Protein AF-A0A7K3HGR9-F1 (afdb_monomer_lite)

Foldseek 3Di:
DLVVVLVVVLCCQQPVQLVVLVVVDDDVSVVLNVLSNVLSVLQSVLSPDDDDDSSVVSVVSNVVSVVVVVVPDDD

pLDDT: mean 89.5, std 6.5, range [70.12, 96.5]

Sequence (75 aa):
MTVLVNLVVMLGMFAVVPMGLALVGGPEPARARPWWLLGAVPGAVSLWLPRGALATALAVLYALATVALAAQAPL

Secondary structure (DSSP, 8-state):
-HHHHHHHHHHIIIIIHHHHHHHH-SHHHHHHHHHHHHHHHHHHHHHHSPSSHHHHHHHHHHHHHHHHHHTTS--

Radius of gyration: 13.09 Å; chains: 1; bounding box: 31×20×37 Å

Structure (mmCIF, N/CA/C/O backbone):
data_AF-A0A7K3HGR9-F1
#
_entry.id   AF-A0A7K3HGR9-F1
#
loop_
_atom_site.group_PDB
_atom_site.id
_atom_site.type_symbol
_atom_site.label_atom_id
_atom_site.label_alt_id
_atom_site.label_comp_id
_atom_site.label_asym_id
_atom_site.label_entity_id
_atom_site.label_seq_id
_atom_site.pdbx_PDB_ins_code
_atom_site.Cartn_x
_atom_site.Cartn_y
_atom_site.Cartn_z
_atom_site.occupancy
_atom_site.B_iso_or_equiv
_atom_site.auth_seq_id
_atom_site.auth_comp_id
_atom_site.auth_asym_id
_atom_site.auth_atom_id
_atom_site.pdbx_PDB_model_num
ATOM 1 N N . MET A 1 1 ? -0.223 -2.994 -20.798 1.00 74.12 1 MET A N 1
ATOM 2 C CA . MET A 1 1 ? -0.789 -3.712 -19.633 1.00 74.12 1 MET A CA 1
ATOM 3 C C . MET A 1 1 ? -0.141 -3.280 -18.322 1.00 74.12 1 MET A C 1
ATOM 5 O O . MET A 1 1 ? -0.860 -2.817 -17.452 1.00 74.12 1 MET A O 1
ATOM 9 N N . THR A 1 2 ? 1.189 -3.324 -18.193 1.00 87.50 2 THR A N 1
ATOM 10 C CA . THR A 1 2 ? 1.913 -2.991 -16.945 1.00 87.50 2 THR A CA 1
ATOM 11 C C . THR A 1 2 ? 1.607 -1.600 -16.380 1.00 87.50 2 THR A C 1
ATOM 13 O O . THR A 1 2 ? 1.374 -1.471 -15.189 1.00 87.50 2 THR A O 1
ATOM 16 N N . VAL A 1 3 ? 1.519 -0.571 -17.230 1.00 92.75 3 VAL A N 1
ATOM 17 C CA . VAL A 1 3 ? 1.206 0.807 -16.797 1.00 92.75 3 VAL A CA 1
ATOM 18 C C . VAL A 1 3 ? -0.153 0.892 -16.097 1.00 92.75 3 VAL A C 1
ATOM 20 O O . VAL A 1 3 ? -0.251 1.470 -15.021 1.00 92.75 3 VAL A O 1
ATOM 23 N N . LEU A 1 4 ? -1.191 0.280 -16.678 1.00 94.81 4 LEU A N 1
ATOM 24 C CA . LEU A 1 4 ? -2.532 0.264 -16.089 1.00 94.81 4 LEU A CA 1
ATOM 25 C C . LEU A 1 4 ? -2.521 -0.438 -14.727 1.00 94.81 4 LEU A C 1
ATOM 27 O O . LEU A 1 4 ? -3.063 0.090 -13.765 1.00 94.81 4 LEU A O 1
ATOM 31 N N . VAL A 1 5 ? -1.862 -1.598 -14.637 1.00 94.44 5 VAL A N 1
ATOM 32 C CA . VAL A 1 5 ? -1.728 -2.343 -13.376 1.00 94.44 5 VAL A CA 1
ATOM 33 C C . VAL A 1 5 ? -1.010 -1.501 -12.324 1.00 94.44 5 VAL A C 1
ATOM 35 O O . VAL A 1 5 ? -1.499 -1.396 -11.205 1.00 94.44 5 VAL A O 1
ATOM 38 N N . ASN A 1 6 ? 0.090 -0.835 -12.684 1.00 94.38 6 ASN A N 1
ATOM 39 C CA . ASN A 1 6 ? 0.824 0.034 -11.766 1.00 94.38 6 ASN A CA 1
ATOM 40 C C . ASN A 1 6 ? -0.060 1.166 -11.228 1.00 94.38 6 ASN A C 1
ATOM 42 O O . ASN A 1 6 ? -0.050 1.427 -10.029 1.00 94.38 6 ASN A O 1
ATOM 46 N N . LEU A 1 7 ? -0.867 1.797 -12.087 1.00 95.50 7 LEU A N 1
ATOM 47 C CA . LEU A 1 7 ? -1.806 2.841 -11.669 1.00 95.50 7 LEU A CA 1
ATOM 48 C C . LEU A 1 7 ? -2.894 2.303 -10.732 1.00 95.50 7 LEU A C 1
ATOM 50 O O . LEU A 1 7 ? -3.195 2.942 -9.727 1.00 95.50 7 LEU A O 1
ATOM 54 N N . VAL A 1 8 ? -3.452 1.124 -11.020 1.00 95.88 8 VAL A N 1
ATOM 55 C CA . VAL A 1 8 ? -4.443 0.471 -10.148 1.00 95.88 8 VAL A CA 1
ATOM 56 C C . VAL A 1 8 ? -3.837 0.147 -8.780 1.00 95.88 8 VAL A C 1
ATOM 58 O O . VAL A 1 8 ? -4.455 0.414 -7.751 1.00 95.88 8 VAL A O 1
ATOM 61 N N . VAL A 1 9 ? -2.608 -0.369 -8.747 1.00 95.06 9 VAL A N 1
ATOM 62 C CA . VAL A 1 9 ? -1.898 -0.661 -7.495 1.00 95.06 9 VAL A CA 1
ATOM 63 C C . VAL A 1 9 ? -1.620 0.626 -6.714 1.00 95.06 9 VAL A C 1
ATOM 65 O O . VAL A 1 9 ? -1.893 0.680 -5.516 1.00 95.06 9 VAL A O 1
ATOM 68 N N . MET A 1 10 ? -1.158 1.690 -7.380 1.00 96.00 10 MET A N 1
ATOM 69 C CA . MET A 1 10 ? -0.956 3.001 -6.754 1.00 96.00 10 MET A CA 1
ATOM 70 C C . MET A 1 10 ? -2.260 3.571 -6.188 1.00 96.00 10 MET A C 1
ATOM 72 O O . MET A 1 10 ? -2.260 4.097 -5.079 1.00 96.00 10 MET A O 1
ATOM 76 N N . LEU A 1 11 ? -3.384 3.430 -6.895 1.00 96.19 11 LEU A N 1
ATOM 77 C CA . LEU A 1 11 ? -4.693 3.843 -6.386 1.00 96.19 11 LEU A CA 1
ATOM 78 C C . LEU A 1 11 ? -5.053 3.093 -5.094 1.00 96.19 11 LEU A C 1
ATOM 80 O O . LEU A 1 11 ? -5.505 3.707 -4.126 1.00 96.19 11 LEU A O 1
ATOM 84 N N . GLY A 1 12 ? -4.796 1.784 -5.049 1.00 93.50 12 GLY A N 1
ATOM 85 C CA . GLY A 1 12 ? -4.954 0.979 -3.838 1.00 93.50 12 GLY A CA 1
ATOM 86 C C . GLY A 1 12 ? -4.109 1.508 -2.674 1.00 93.50 12 GLY A C 1
ATOM 87 O O . GLY A 1 12 ? -4.625 1.753 -1.583 1.00 93.50 12 GLY A O 1
ATOM 88 N N . MET A 1 13 ? -2.824 1.754 -2.935 1.00 94.88 13 MET A N 1
ATOM 89 C CA . MET A 1 13 ? -1.862 2.229 -1.940 1.00 94.88 13 MET A CA 1
ATOM 90 C C . MET A 1 13 ? -2.192 3.635 -1.413 1.00 94.88 13 MET A C 1
ATOM 92 O O . MET A 1 13 ? -2.136 3.859 -0.207 1.00 94.88 13 MET A O 1
ATOM 96 N N . PHE A 1 14 ? -2.541 4.588 -2.280 1.00 93.38 14 PHE A N 1
ATOM 97 C CA . PHE A 1 14 ? -2.674 6.002 -1.901 1.00 93.38 14 PHE A CA 1
ATOM 98 C C . PHE A 1 14 ? -4.100 6.453 -1.577 1.00 93.38 14 PHE A C 1
ATOM 100 O O . PHE A 1 14 ? -4.260 7.446 -0.869 1.00 93.38 14 PHE A O 1
ATOM 107 N N . ALA A 1 15 ? -5.130 5.761 -2.070 1.00 92.38 15 ALA A N 1
ATOM 108 C CA . ALA A 1 15 ? -6.522 6.148 -1.844 1.00 92.38 15 ALA A CA 1
ATOM 109 C C . ALA A 1 15 ? -7.281 5.112 -1.013 1.00 92.38 15 ALA A C 1
ATOM 111 O O . ALA A 1 15 ? -7.835 5.460 0.028 1.00 92.38 15 ALA A O 1
ATOM 112 N N . VAL A 1 16 ? -7.276 3.844 -1.436 1.00 93.56 16 VAL A N 1
ATOM 113 C CA . VAL A 1 16 ? -8.124 2.808 -0.821 1.00 93.56 16 VAL A CA 1
ATOM 114 C C . VAL A 1 16 ? -7.696 2.513 0.615 1.00 93.56 16 VAL A C 1
ATOM 116 O O . VAL A 1 16 ? -8.534 2.554 1.512 1.00 93.56 16 VAL A O 1
ATOM 119 N N . VAL A 1 17 ? -6.403 2.279 0.866 1.00 90.88 17 VAL A N 1
ATOM 120 C CA . VAL A 1 17 ? -5.923 1.967 2.224 1.00 90.88 17 VAL A CA 1
ATOM 121 C C . VAL A 1 17 ? -6.095 3.151 3.191 1.00 90.88 17 VAL A C 1
ATOM 123 O O . VAL A 1 17 ? -6.688 2.951 4.251 1.00 90.88 17 VAL A O 1
ATOM 126 N N . PRO A 1 18 ? -5.688 4.397 2.862 1.00 89.62 18 PRO A N 1
ATOM 127 C CA . PRO A 1 18 ? -5.942 5.548 3.731 1.00 89.62 18 PRO A CA 1
ATOM 128 C C . PRO A 1 18 ? -7.424 5.809 3.997 1.00 89.62 18 PRO A C 1
ATOM 130 O O . PRO A 1 18 ? -7.774 6.218 5.102 1.00 89.62 18 PRO A O 1
ATOM 133 N N . MET A 1 19 ? -8.286 5.580 3.003 1.00 90.50 19 MET A N 1
ATOM 134 C CA . MET A 1 19 ? -9.732 5.688 3.173 1.00 90.50 19 MET A CA 1
ATOM 135 C C . MET A 1 19 ? -10.251 4.601 4.116 1.00 90.50 19 MET A C 1
ATOM 137 O O . MET A 1 19 ? -11.001 4.920 5.029 1.00 90.50 19 MET A O 1
ATOM 141 N N . GLY A 1 20 ? -9.786 3.357 3.978 1.00 88.44 20 GLY A N 1
ATOM 142 C CA . GLY A 1 20 ? -10.093 2.271 4.912 1.00 88.44 20 GLY A CA 1
ATOM 143 C C . GLY A 1 20 ? -9.702 2.609 6.353 1.00 88.44 20 GLY A C 1
ATOM 144 O O . GLY A 1 20 ? -10.532 2.504 7.250 1.00 88.44 20 GLY A O 1
ATOM 145 N N . LEU A 1 21 ? -8.483 3.113 6.574 1.00 87.94 21 LEU A N 1
ATOM 146 C CA . LEU A 1 21 ? -8.033 3.564 7.900 1.00 87.94 21 LEU A CA 1
ATOM 147 C C . LEU A 1 21 ? -8.898 4.705 8.452 1.00 87.94 21 LEU A C 1
ATOM 149 O O . LEU A 1 21 ? -9.215 4.723 9.639 1.00 87.94 21 LEU A O 1
ATOM 153 N N . ALA A 1 22 ? -9.302 5.649 7.597 1.00 86.62 22 ALA A N 1
ATOM 154 C CA . ALA A 1 22 ? -10.188 6.738 7.995 1.00 86.62 22 ALA A CA 1
ATOM 155 C C . ALA A 1 22 ? -11.592 6.243 8.384 1.00 86.62 22 ALA A C 1
ATOM 157 O O . ALA A 1 22 ? -12.191 6.807 9.296 1.00 86.62 22 ALA A O 1
ATOM 158 N N . LEU A 1 23 ? -12.096 5.192 7.726 1.00 88.56 23 LEU A N 1
ATOM 159 C CA . LEU A 1 23 ? -13.397 4.585 8.024 1.00 88.56 23 LEU A CA 1
ATOM 160 C C . LEU A 1 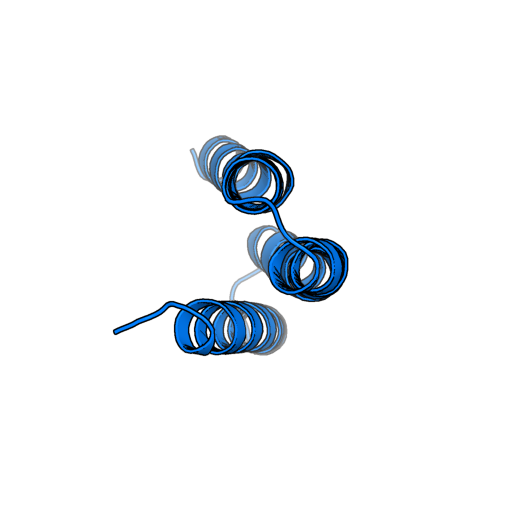23 ? -13.403 3.796 9.338 1.00 88.56 23 LEU A C 1
ATOM 162 O O . LEU A 1 23 ? -14.420 3.801 10.024 1.00 88.56 23 LEU A O 1
ATOM 166 N N . VAL A 1 24 ? -12.290 3.145 9.704 1.00 85.25 24 VAL A N 1
ATOM 167 C CA . VAL A 1 24 ? -12.166 2.434 10.994 1.00 85.25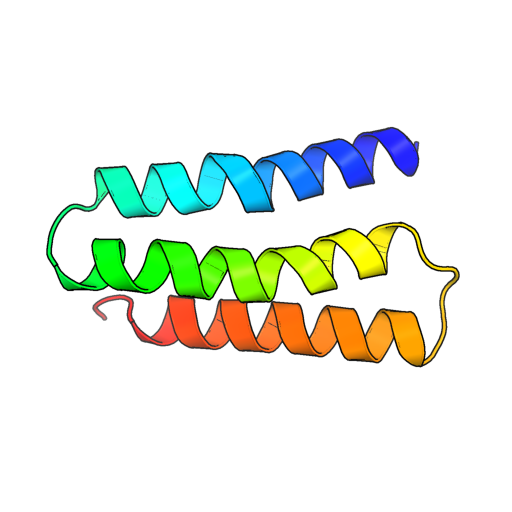 24 VAL A CA 1
ATOM 168 C C . VAL A 1 24 ? -12.319 3.402 12.175 1.00 85.25 24 VAL A C 1
ATOM 170 O O . VAL A 1 24 ? -12.965 3.066 13.163 1.00 85.25 24 VAL A O 1
ATOM 173 N N . GLY A 1 25 ? -11.783 4.623 12.053 1.00 74.44 25 GLY A N 1
ATOM 174 C CA . GLY A 1 25 ? -11.896 5.665 13.077 1.00 74.44 25 GLY A CA 1
ATOM 175 C C . GLY A 1 25 ? -11.054 5.405 14.338 1.00 74.44 25 GLY A C 1
ATOM 176 O O . GLY A 1 25 ? -10.618 4.293 14.614 1.00 74.44 25 GLY A O 1
ATOM 177 N N . GLY A 1 26 ? -10.788 6.461 15.114 1.00 76.88 26 GLY A N 1
ATOM 178 C CA . GLY A 1 26 ? -9.989 6.393 16.348 1.00 76.88 26 GLY A CA 1
ATOM 179 C C . GLY A 1 26 ? -8.544 6.914 16.218 1.00 76.88 26 GLY A C 1
ATOM 180 O O . GLY A 1 26 ? -8.054 7.160 15.113 1.00 76.88 26 GLY A O 1
ATOM 181 N N . PRO A 1 27 ? -7.852 7.135 17.352 1.00 73.81 27 PRO A N 1
ATOM 182 C CA . PRO A 1 27 ? -6.544 7.801 17.383 1.00 73.81 27 PRO A CA 1
ATOM 183 C C . PRO A 1 27 ? -5.404 6.970 16.771 1.00 73.81 27 PRO A C 1
ATOM 185 O O . PRO A 1 27 ? -4.490 7.538 16.173 1.00 73.81 27 PRO A O 1
ATOM 188 N N . GLU A 1 28 ? -5.470 5.642 16.877 1.00 75.88 28 GLU A N 1
ATOM 189 C CA . GLU A 1 28 ? -4.463 4.716 16.338 1.00 75.88 28 GLU A CA 1
ATOM 190 C C . GLU A 1 28 ? -4.448 4.682 14.795 1.00 75.88 28 GLU A C 1
ATOM 192 O O . GLU A 1 28 ? -3.411 5.000 14.206 1.00 75.88 28 GLU A O 1
ATOM 197 N N . PRO A 1 29 ? -5.572 4.435 14.087 1.00 75.88 29 PRO A N 1
ATOM 198 C CA . PRO A 1 29 ? -5.580 4.466 12.621 1.00 75.88 29 PRO A CA 1
ATOM 199 C C . PRO A 1 29 ? -5.322 5.868 12.042 1.00 75.88 29 PRO A C 1
ATOM 201 O O . PRO A 1 29 ? -4.746 5.991 10.956 1.00 75.88 29 PRO A O 1
ATOM 204 N N . ALA A 1 30 ? -5.657 6.937 12.778 1.00 75.75 30 ALA A N 1
ATOM 205 C CA . ALA A 1 30 ? -5.299 8.304 12.398 1.00 75.75 30 ALA A CA 1
ATOM 206 C C . ALA A 1 30 ? -3.775 8.530 12.387 1.00 75.75 30 ALA A C 1
ATOM 208 O O . ALA A 1 30 ? -3.264 9.217 11.500 1.00 75.75 30 ALA A O 1
ATOM 209 N N . ARG A 1 31 ? -3.039 7.917 13.326 1.00 80.00 31 ARG A N 1
ATOM 210 C CA . ARG A 1 31 ? -1.568 7.907 13.331 1.00 80.00 31 ARG A CA 1
ATOM 211 C C . ARG A 1 31 ? -0.993 6.943 12.299 1.00 80.00 31 ARG A C 1
ATOM 213 O O . ARG A 1 31 ? 0.025 7.267 11.698 1.00 80.00 31 ARG A O 1
ATOM 220 N N . ALA A 1 32 ? -1.640 5.808 12.040 1.00 83.88 32 ALA A N 1
ATOM 221 C CA . ALA A 1 32 ? -1.177 4.829 11.055 1.00 83.88 32 ALA A CA 1
ATOM 222 C C . ALA A 1 32 ? -1.223 5.358 9.610 1.00 83.88 32 ALA A C 1
ATOM 224 O O . ALA A 1 32 ? -0.391 4.982 8.789 1.00 83.88 32 ALA A O 1
ATOM 225 N N . ARG A 1 33 ? -2.150 6.270 9.285 1.00 84.06 33 ARG A N 1
ATOM 226 C CA . ARG A 1 33 ? -2.310 6.841 7.934 1.00 84.06 33 ARG A CA 1
ATOM 227 C C . ARG A 1 33 ? -1.047 7.523 7.369 1.00 84.06 33 ARG A C 1
ATOM 229 O O . ARG A 1 33 ? -0.660 7.170 6.254 1.00 84.06 33 ARG A O 1
ATOM 236 N N . PRO A 1 34 ? -0.391 8.484 8.050 1.00 85.50 34 PRO A N 1
ATOM 237 C CA . PRO A 1 34 ?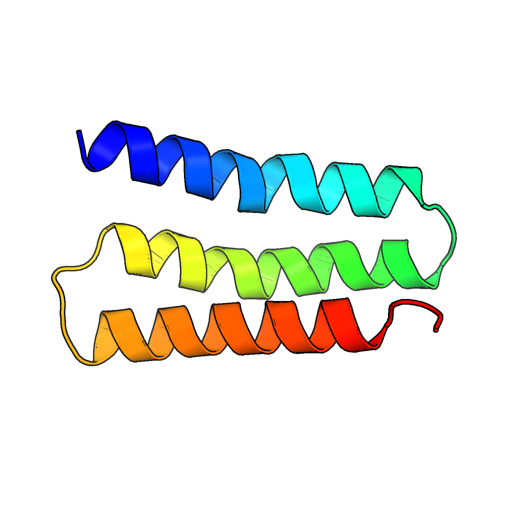 0.858 9.066 7.551 1.00 85.50 34 PRO A CA 1
ATOM 238 C C . PRO A 1 34 ? 2.001 8.041 7.479 1.00 85.50 34 PRO A C 1
ATOM 240 O O . PRO A 1 34 ? 2.763 8.063 6.514 1.00 85.50 34 PRO A O 1
ATOM 243 N N . TRP A 1 35 ? 2.084 7.100 8.428 1.00 87.00 35 TRP A N 1
ATOM 244 C CA . TRP A 1 35 ? 3.071 6.011 8.391 1.00 87.00 35 TRP A CA 1
ATOM 245 C C . TRP A 1 35 ? 2.882 5.086 7.188 1.00 87.00 35 TRP A C 1
ATOM 247 O O . TRP A 1 35 ? 3.851 4.715 6.529 1.00 87.00 35 TRP A O 1
ATOM 257 N N . TRP A 1 36 ? 1.633 4.765 6.853 1.00 89.38 36 TRP A N 1
ATOM 258 C CA . TRP A 1 36 ? 1.305 3.994 5.664 1.00 89.38 36 TRP A CA 1
ATOM 259 C C . TRP A 1 36 ? 1.750 4.709 4.387 1.00 89.38 36 TRP A C 1
ATOM 261 O O . TRP A 1 36 ? 2.374 4.092 3.528 1.00 89.38 36 TRP A O 1
ATOM 271 N N . LEU A 1 37 ? 1.492 6.017 4.272 1.00 89.12 37 LEU A N 1
ATOM 272 C CA . LEU A 1 37 ? 1.913 6.791 3.101 1.00 89.12 37 LEU A CA 1
ATOM 273 C C . LEU A 1 37 ? 3.438 6.785 2.925 1.00 89.12 37 LEU A C 1
ATOM 275 O O . LEU A 1 37 ? 3.909 6.659 1.796 1.00 89.12 37 LEU A O 1
ATOM 279 N N . LEU A 1 38 ? 4.207 6.834 4.018 1.00 91.19 38 LEU A N 1
ATOM 280 C CA . LEU A 1 38 ? 5.668 6.703 3.962 1.00 91.19 38 LEU A CA 1
ATOM 281 C C . LEU A 1 38 ? 6.118 5.348 3.397 1.00 91.19 38 LEU A C 1
ATOM 283 O O . LEU A 1 38 ? 7.104 5.307 2.668 1.00 91.19 38 LEU A O 1
ATOM 287 N N . GLY A 1 39 ? 5.399 4.258 3.684 1.00 89.62 39 GLY A N 1
ATOM 288 C CA . GLY A 1 39 ? 5.657 2.934 3.104 1.00 89.62 39 GLY A CA 1
ATOM 289 C C . GLY A 1 39 ? 5.127 2.766 1.674 1.00 89.62 39 GLY A C 1
ATOM 290 O O . GLY A 1 39 ? 5.751 2.099 0.850 1.00 89.62 39 GLY A O 1
ATOM 291 N N . ALA A 1 40 ? 4.006 3.406 1.343 1.00 91.19 40 ALA A N 1
ATOM 292 C CA . ALA A 1 40 ? 3.385 3.366 0.020 1.00 91.19 40 ALA A CA 1
ATOM 293 C C . ALA A 1 40 ? 4.246 4.037 -1.062 1.00 91.19 40 ALA A C 1
ATOM 295 O O . ALA A 1 40 ? 4.295 3.553 -2.191 1.00 91.19 40 ALA A O 1
ATOM 296 N N . VAL A 1 41 ? 4.958 5.119 -0.726 1.00 93.50 41 VAL A N 1
ATOM 297 C CA . VAL A 1 41 ? 5.856 5.831 -1.653 1.00 93.50 41 VAL A CA 1
ATOM 298 C C . VAL A 1 41 ? 6.946 4.921 -2.244 1.00 93.50 41 VAL A C 1
ATOM 300 O O . VAL A 1 41 ? 7.002 4.815 -3.471 1.00 93.50 41 VAL A O 1
ATOM 303 N N . PRO A 1 42 ? 7.792 4.227 -1.456 1.00 92.00 42 PRO A N 1
ATOM 304 C CA . PRO A 1 42 ? 8.794 3.321 -2.010 1.00 92.00 42 PRO A CA 1
ATOM 305 C C . PRO A 1 42 ? 8.155 2.156 -2.778 1.00 92.00 42 PRO A C 1
ATOM 307 O O . PRO A 1 42 ? 8.650 1.799 -3.846 1.00 92.00 42 PRO A O 1
ATOM 310 N N . GLY A 1 43 ? 7.014 1.629 -2.316 1.00 91.75 43 GLY A N 1
ATOM 311 C CA . GLY A 1 43 ? 6.245 0.619 -3.050 1.00 91.75 43 GLY A CA 1
ATOM 312 C C . GLY A 1 43 ? 5.841 1.100 -4.442 1.00 91.75 43 GLY A C 1
ATOM 313 O O . GLY A 1 43 ? 6.110 0.419 -5.428 1.00 91.75 43 GLY A O 1
ATOM 314 N N . ALA A 1 44 ? 5.298 2.312 -4.549 1.00 94.31 44 ALA A N 1
ATOM 315 C CA . ALA A 1 44 ? 4.929 2.912 -5.824 1.00 94.31 44 ALA A CA 1
ATOM 316 C C . ALA A 1 44 ? 6.141 3.130 -6.734 1.00 94.31 44 ALA A C 1
ATOM 318 O O . ALA A 1 44 ? 6.086 2.774 -7.907 1.00 94.31 44 ALA A O 1
ATOM 319 N N . VAL A 1 45 ? 7.250 3.650 -6.199 1.00 93.62 45 VAL A N 1
ATOM 320 C CA . VAL A 1 45 ? 8.494 3.847 -6.963 1.00 93.62 45 VAL A CA 1
ATOM 321 C C . VAL A 1 45 ? 9.019 2.511 -7.502 1.00 93.62 45 VAL A C 1
ATOM 323 O O . VAL A 1 45 ? 9.422 2.442 -8.663 1.00 93.62 45 VAL A O 1
ATOM 326 N N . SER A 1 46 ? 8.940 1.432 -6.713 1.00 94.62 46 SER A N 1
ATOM 327 C CA . SER A 1 46 ? 9.386 0.092 -7.125 1.00 94.62 46 SER A CA 1
ATOM 328 C C . SER A 1 46 ? 8.679 -0.434 -8.382 1.00 94.62 46 SER A C 1
ATOM 330 O O . SER A 1 46 ? 9.304 -1.136 -9.176 1.00 94.62 46 SER A O 1
ATOM 332 N N . LEU A 1 47 ? 7.414 -0.052 -8.609 1.00 92.31 47 LEU A N 1
ATOM 333 C CA . LEU A 1 47 ? 6.603 -0.509 -9.747 1.00 92.31 47 LEU A CA 1
ATOM 334 C C . LEU A 1 47 ? 7.085 0.035 -11.096 1.00 92.31 47 LEU A C 1
ATOM 336 O O . LEU A 1 47 ? 6.806 -0.560 -12.139 1.00 92.31 47 LEU A O 1
ATOM 340 N N . TRP A 1 48 ? 7.774 1.176 -11.084 1.00 92.44 48 TRP A N 1
ATOM 341 C CA . TRP A 1 48 ? 8.251 1.855 -12.292 1.00 92.44 48 TRP A CA 1
ATOM 342 C C . TRP A 1 48 ? 9.723 1.576 -12.595 1.00 92.44 48 TRP A C 1
ATOM 344 O O . TRP A 1 48 ? 10.201 1.912 -13.677 1.00 92.44 48 TRP A O 1
ATOM 354 N N . LEU A 1 49 ? 10.441 0.952 -11.661 1.00 91.62 49 LEU A N 1
ATOM 355 C CA . LEU A 1 49 ? 11.832 0.564 -11.847 1.00 91.62 49 LEU A CA 1
ATOM 356 C C . LEU A 1 49 ? 11.947 -0.727 -12.675 1.00 91.62 49 LEU A C 1
ATOM 358 O O . LEU A 1 49 ? 11.099 -1.620 -12.572 1.00 91.62 49 LEU A O 1
ATOM 362 N N . PRO A 1 50 ? 13.028 -0.885 -13.459 1.00 91.19 50 PRO A N 1
ATOM 363 C CA . PRO A 1 50 ? 13.376 -2.185 -14.012 1.00 91.19 50 PRO A CA 1
ATOM 364 C C . PRO A 1 50 ? 13.636 -3.188 -12.881 1.00 91.19 50 PRO A C 1
ATOM 366 O O . PRO A 1 50 ? 14.108 -2.833 -11.797 1.00 91.19 50 PRO A O 1
ATOM 369 N N . ARG A 1 51 ? 13.342 -4.467 -13.142 1.00 89.81 51 ARG A N 1
ATOM 370 C CA . ARG A 1 51 ? 13.552 -5.539 -12.161 1.00 89.81 51 ARG A CA 1
ATOM 371 C C . ARG A 1 51 ? 15.029 -5.610 -11.774 1.00 89.81 51 ARG A C 1
ATOM 373 O O . ARG A 1 51 ? 15.888 -5.775 -12.635 1.00 89.81 51 ARG A O 1
ATOM 380 N N . GLY A 1 52 ? 15.310 -5.509 -10.480 1.00 93.88 52 GLY A N 1
ATOM 381 C CA . GLY A 1 52 ? 16.666 -5.502 -9.943 1.00 93.88 52 GLY A CA 1
ATOM 382 C C . GLY A 1 52 ? 16.679 -5.249 -8.439 1.00 93.88 52 GLY A C 1
ATOM 383 O O . GLY A 1 52 ? 15.631 -5.045 -7.827 1.00 93.88 52 GLY A O 1
ATOM 384 N N . ALA A 1 53 ? 17.874 -5.239 -7.846 1.00 95.00 53 ALA A N 1
ATOM 385 C CA . ALA A 1 53 ? 18.051 -5.139 -6.395 1.00 95.00 53 ALA A CA 1
ATOM 386 C C . ALA A 1 53 ? 17.380 -3.897 -5.780 1.00 95.00 53 ALA A C 1
ATOM 388 O O . ALA A 1 53 ? 16.787 -3.990 -4.710 1.00 95.00 53 ALA A O 1
ATOM 389 N N . LEU A 1 54 ? 17.415 -2.756 -6.478 1.00 94.50 54 LEU A N 1
ATOM 390 C CA . LEU A 1 54 ? 16.804 -1.507 -6.013 1.00 94.50 54 LEU A CA 1
ATOM 391 C C . LEU A 1 54 ? 15.272 -1.621 -5.946 1.00 94.50 54 LEU A C 1
ATOM 393 O O . LEU A 1 54 ? 14.677 -1.301 -4.918 1.00 94.50 54 LEU A O 1
ATOM 397 N N . ALA A 1 55 ? 14.639 -2.142 -7.003 1.00 93.69 55 ALA A N 1
ATOM 398 C CA . ALA A 1 55 ? 13.197 -2.382 -7.017 1.00 93.69 55 ALA A CA 1
ATOM 399 C C . ALA A 1 55 ? 12.787 -3.352 -5.897 1.00 93.69 55 ALA A C 1
ATOM 401 O O . ALA A 1 55 ? 11.822 -3.093 -5.182 1.00 93.69 55 ALA A O 1
ATOM 402 N N . THR A 1 56 ? 13.565 -4.419 -5.682 1.00 95.25 56 THR A N 1
ATOM 403 C CA . THR A 1 56 ? 13.324 -5.379 -4.598 1.00 95.25 56 THR A CA 1
ATOM 404 C C . THR A 1 56 ? 13.448 -4.732 -3.223 1.00 95.25 56 THR A C 1
ATOM 406 O O . THR A 1 56 ? 12.577 -4.934 -2.386 1.00 95.25 56 THR A O 1
ATOM 409 N N . ALA A 1 57 ? 14.484 -3.926 -2.977 1.00 96.50 57 ALA A N 1
ATOM 410 C CA . ALA A 1 57 ? 14.671 -3.258 -1.691 1.00 96.50 57 ALA A CA 1
ATOM 411 C C . ALA A 1 57 ? 13.496 -2.322 -1.358 1.00 96.50 57 ALA A C 1
ATOM 413 O O . ALA A 1 57 ? 12.960 -2.371 -0.252 1.00 96.50 57 ALA A O 1
ATOM 414 N N . LEU A 1 58 ? 13.038 -1.526 -2.329 1.00 94.56 58 LEU A N 1
ATOM 415 C CA . LEU A 1 58 ? 11.870 -0.658 -2.157 1.00 94.56 58 LEU A CA 1
ATOM 416 C C . LEU A 1 58 ? 10.573 -1.454 -1.942 1.00 94.56 58 LEU A C 1
ATOM 418 O O . LEU A 1 58 ? 9.757 -1.085 -1.096 1.00 94.56 58 LEU A O 1
ATOM 422 N N . ALA A 1 59 ? 10.398 -2.566 -2.658 1.00 93.38 59 ALA A N 1
ATOM 423 C CA . ALA A 1 59 ? 9.259 -3.458 -2.467 1.00 93.38 59 ALA A CA 1
ATOM 424 C C . ALA A 1 59 ? 9.275 -4.126 -1.080 1.00 93.38 59 ALA A C 1
ATOM 426 O O . ALA A 1 59 ? 8.223 -4.277 -0.464 1.00 93.38 59 ALA A O 1
ATOM 427 N N . VAL A 1 60 ? 10.453 -4.473 -0.550 1.00 96.06 60 VAL A N 1
ATOM 428 C CA . VAL A 1 60 ? 10.609 -4.996 0.816 1.00 96.06 60 VAL A CA 1
ATOM 429 C C . VAL A 1 60 ? 10.225 -3.940 1.850 1.00 96.06 60 VAL A C 1
ATOM 431 O O . VAL A 1 60 ? 9.498 -4.263 2.784 1.00 96.06 60 VAL A O 1
ATOM 434 N N . LEU A 1 61 ? 10.629 -2.676 1.675 1.00 94.25 61 LEU A N 1
ATOM 435 C CA . LEU A 1 61 ? 10.195 -1.589 2.566 1.00 94.25 61 LEU A CA 1
ATOM 436 C C . LEU A 1 61 ? 8.667 -1.447 2.587 1.00 94.25 61 LEU A C 1
ATOM 438 O O . LEU A 1 61 ? 8.070 -1.333 3.657 1.00 94.25 61 LEU A O 1
ATOM 442 N N . TYR A 1 62 ? 8.028 -1.520 1.418 1.00 93.44 62 TYR A N 1
ATOM 443 C CA . TYR 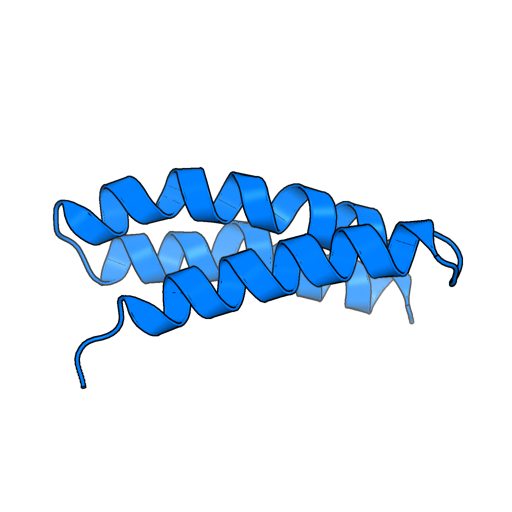A 1 62 ? 6.569 -1.531 1.316 1.00 93.44 62 TYR A CA 1
ATOM 444 C C . TYR A 1 62 ? 5.940 -2.755 2.003 1.00 93.44 62 TYR A C 1
ATOM 446 O O . TYR A 1 62 ? 4.953 -2.626 2.733 1.00 93.44 62 TYR A O 1
ATOM 454 N N . ALA A 1 63 ? 6.521 -3.944 1.822 1.00 93.56 63 ALA A N 1
ATOM 455 C CA . ALA A 1 63 ? 6.049 -5.165 2.467 1.00 93.56 63 ALA A CA 1
ATOM 456 C C . ALA A 1 63 ? 6.140 -5.068 3.998 1.00 93.56 63 ALA A C 1
ATOM 458 O O . ALA A 1 63 ? 5.184 -5.411 4.688 1.00 93.56 63 ALA A O 1
ATOM 459 N N . LEU A 1 64 ? 7.240 -4.531 4.534 1.00 95.38 64 LEU A N 1
ATOM 460 C CA . LEU A 1 64 ? 7.409 -4.306 5.971 1.00 95.38 64 LEU A CA 1
ATOM 461 C C . LEU A 1 64 ? 6.380 -3.313 6.521 1.00 95.38 64 LEU A C 1
ATOM 463 O O . LEU A 1 64 ? 5.784 -3.580 7.562 1.00 95.38 64 LEU A O 1
ATOM 467 N N . ALA A 1 65 ? 6.113 -2.214 5.808 1.00 92.44 65 ALA A N 1
ATOM 468 C CA . ALA A 1 65 ? 5.056 -1.275 6.186 1.00 92.44 65 ALA A CA 1
ATOM 469 C C . ALA A 1 65 ? 3.671 -1.948 6.208 1.00 92.44 65 ALA A C 1
ATOM 471 O O . ALA A 1 65 ? 2.869 -1.698 7.106 1.00 92.44 65 ALA A O 1
ATOM 472 N N . THR A 1 66 ? 3.414 -2.850 5.258 1.00 92.12 66 THR A N 1
ATOM 473 C CA . THR A 1 66 ? 2.172 -3.634 5.191 1.00 92.12 66 THR A CA 1
ATOM 474 C C . THR A 1 66 ? 2.047 -4.60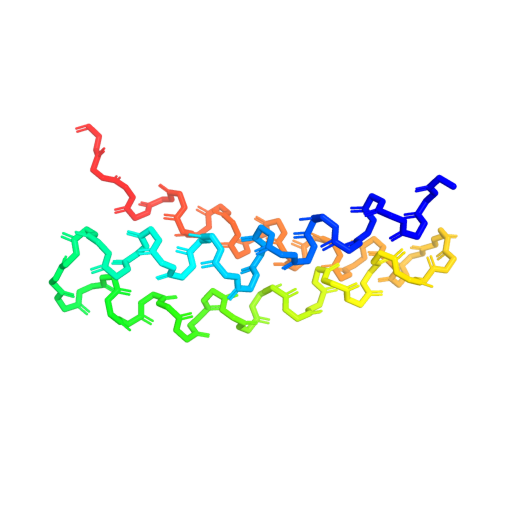6 6.362 1.00 92.12 66 THR A C 1
ATOM 476 O O . THR A 1 66 ? 0.993 -4.668 6.988 1.00 92.12 66 THR A O 1
ATOM 479 N N . VAL A 1 67 ? 3.122 -5.318 6.712 1.00 94.12 67 VAL A N 1
ATOM 480 C CA . VAL A 1 67 ? 3.148 -6.221 7.873 1.00 94.12 67 VAL A CA 1
ATOM 481 C C . VAL A 1 67 ? 2.958 -5.446 9.176 1.00 94.12 67 VAL A C 1
ATOM 483 O O . VAL A 1 67 ? 2.172 -5.865 10.021 1.00 94.12 67 VAL A O 1
ATOM 486 N N . ALA A 1 68 ? 3.617 -4.296 9.332 1.00 90.94 68 ALA A N 1
ATOM 487 C CA . ALA A 1 68 ? 3.465 -3.448 10.512 1.00 90.94 68 ALA A CA 1
ATOM 488 C C . ALA A 1 68 ? 2.030 -2.921 10.674 1.00 90.94 68 ALA A C 1
ATOM 490 O O . ALA A 1 68 ? 1.544 -2.783 11.795 1.00 90.94 68 ALA A O 1
ATOM 491 N N . LEU A 1 69 ? 1.344 -2.634 9.565 1.00 87.94 69 LEU A N 1
ATOM 492 C CA . LEU A 1 69 ? -0.063 -2.243 9.577 1.00 87.94 69 LEU A CA 1
ATOM 493 C C . LEU A 1 69 ? -0.978 -3.429 9.908 1.00 87.94 69 LEU A C 1
ATOM 495 O O . LEU A 1 69 ? -1.879 -3.291 10.727 1.00 87.94 69 LEU A O 1
ATOM 499 N N . ALA A 1 70 ? -0.718 -4.605 9.332 1.00 89.38 70 ALA A N 1
ATOM 500 C CA . ALA A 1 70 ? -1.471 -5.823 9.627 1.00 89.38 70 ALA A CA 1
ATOM 501 C C . ALA A 1 70 ? -1.336 -6.253 11.098 1.00 89.38 70 ALA A C 1
ATOM 503 O O . ALA A 1 70 ? -2.309 -6.696 11.697 1.00 89.38 70 ALA A O 1
ATOM 504 N N . ALA A 1 71 ? -0.161 -6.063 11.702 1.00 90.81 71 ALA A N 1
ATOM 505 C CA . ALA A 1 71 ? 0.090 -6.370 13.110 1.00 90.81 71 ALA A CA 1
ATOM 506 C C . ALA A 1 71 ? -0.691 -5.476 14.095 1.00 90.81 71 ALA A C 1
ATOM 508 O O . ALA A 1 71 ? -0.778 -5.811 15.272 1.00 90.81 71 ALA A O 1
ATOM 509 N N . GLN A 1 72 ? -1.251 -4.351 13.638 1.00 84.88 72 GLN A N 1
ATOM 510 C CA . GLN A 1 72 ? -2.118 -3.482 14.446 1.00 84.88 72 GLN A CA 1
ATOM 511 C C . GLN A 1 72 ? -3.591 -3.915 14.410 1.00 84.88 72 GLN A C 1
ATOM 513 O O . GLN A 1 72 ? -4.408 -3.349 15.136 1.00 84.88 72 GLN A O 1
ATOM 518 N N . ALA A 1 73 ? -3.957 -4.877 13.557 1.00 81.88 73 ALA A N 1
ATOM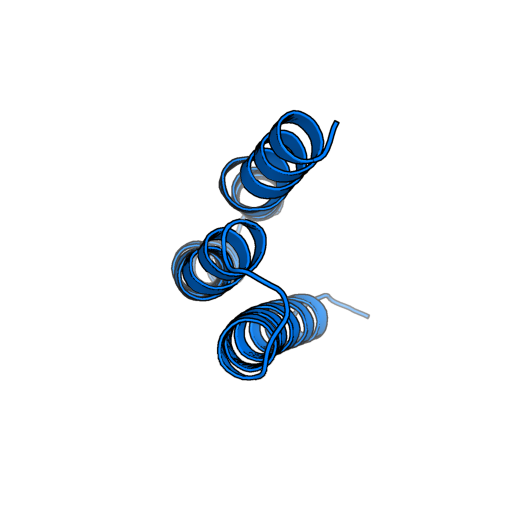 519 C CA . ALA A 1 73 ? -5.325 -5.364 13.488 1.00 81.88 73 ALA A CA 1
ATOM 520 C C . ALA A 1 73 ? -5.679 -6.161 14.760 1.00 81.88 73 ALA A C 1
ATOM 522 O O . ALA A 1 73 ? -4.864 -6.966 15.217 1.00 81.88 73 ALA A O 1
ATOM 523 N N . PRO A 1 74 ? -6.880 -5.964 15.335 1.00 75.56 74 PRO A N 1
ATOM 524 C CA . PRO A 1 74 ? -7.349 -6.800 16.434 1.00 75.56 74 PRO A CA 1
ATOM 525 C C . PRO A 1 74 ? -7.515 -8.254 15.960 1.00 75.56 74 PRO A C 1
ATOM 527 O O . PRO A 1 74 ? -7.992 -8.484 14.845 1.00 75.56 74 PRO A O 1
ATOM 530 N N . LEU A 1 75 ? -7.094 -9.207 16.802 1.00 70.12 75 LEU A N 1
ATOM 531 C CA . LEU A 1 75 ? -7.264 -10.653 16.594 1.00 70.12 75 LEU A CA 1
ATOM 532 C C . LEU A 1 75 ? -8.699 -11.108 16.879 1.00 70.12 75 LEU A C 1
ATOM 534 O O . LEU A 1 75 ? -9.299 -10.576 17.841 1.00 70.12 75 LEU A O 1
#